Protein 4OU0 (pdb70)

GO terms:
  GO:0000785 chromatin (C, IDA)
  GO:0035861 site of double-strand break (C, IDA)
  GO:0034502 protein localization to chromosome (P, IDA)
  GO:0000781 chromosome, telomeric region (C, IDA)
  GO:0005634 nucleus (C, IDA)
  GO:0016605 PML body (C, IDA)
  GO:0003684 damaged DNA binding (F, IDA)
  GO:0003697 single-stranded DNA binding (F, IDA)
  GO:0005662 DNA replication factor A complex (C, IDA)
  GO:0006260 DNA replication (P, IDA)
  GO:0006284 base-excision repair (P, IDA)
  GO:0005634 nucleus (C, EXP)
  GO:0003697 single-stranded DNA binding (F, IC)
  GO:2000001 regulation of DNA damage checkpoint (P, IMP)
  GO:0031571 mitotic G1 DNA damage checkpoint signaling (P, IMP)
  GO:0006260 DNA replication (P, IMP)
  GO:0006289 nucleotide-excision repair (P, IMP)
  GO:0006298 mismatch repair (P, IMP)
  GO:0000723 telomere maintenance (P, IMP)
  GO:0000724 double-strand break repair via homologous recombination (P, IMP)

InterPro domains:
  IPR012340 Nucleic acid-binding, OB-fold [G3DSA:2.40.50.140] (43-174)
  IPR012340 Nucleic acid-binding, OB-fold [SSF50249] (45-171)
  IPR014646 Replication factor A protein 2 [PIRSF036949] (8-267)
  IPR014892 Replication protein A, C-terminal [PF08784] (166-262)
  IPR036388 Winged helix-like DNA-binding domain superfamily [G3DSA:1.10.10.10] (200-270)
  IPR036390 Winged helix DNA-binding domain superfamily [SSF46785] (203-269)
  IPR040260 Replication factor A protein-like [PTHR13989] (41-264)

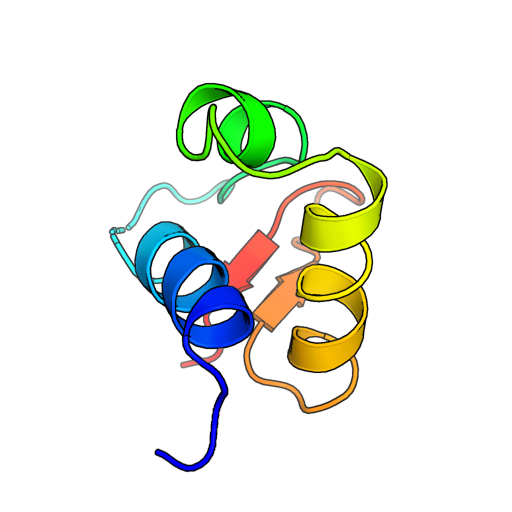Secondary structure (DSSP, 8-state):
----HHHHHHHHHHH---TT-EEHHHHHHH-TTS-HHHHH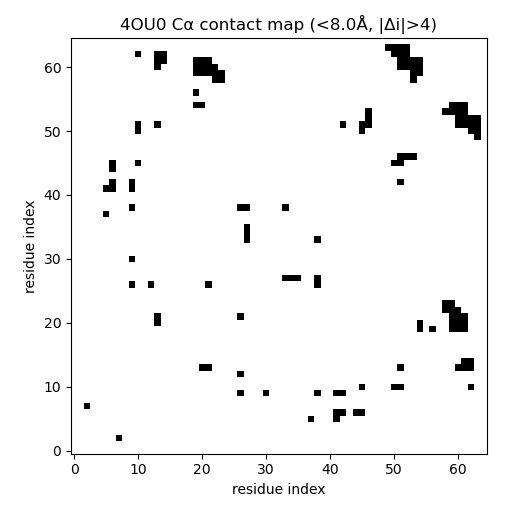HHHHHHHHHTSEEE-SSTTEEEE--

B-factor: mean 37.41, std 15.5, range [17.47, 116.66]

Structure (mmCIF, N/CA/C/O backbone):
data_4OU0
#
_entry.id   4OU0
#
_cell.length_a   69.556
_cell.length_b   69.556
_cell.length_c   23.567
_cell.angle_alpha   90.00
_cell.angle_beta   90.00
_cell.angle_gamma   120.00
#
_symmetry.space_group_name_H-M   'P 65'
#
loop_
_entity.id
_entity.type
_entity.pdbx_description
1 polymer 'Replication protein A 32 kDa subunit'
2 water water
#
loop_
_atom_site.group_PDB
_atom_site.id
_atom_site.type_symbol
_atom_site.label_atom_id
_atom_site.label_alt_id
_atom_site.label_comp_id
_atom_site.label_asym_id
_atom_site.label_entity_id
_atom_site.label_seq_id
_atom_site.pdbx_PDB_ins_code
_atom_site.Cartn_x
_atom_site.Cartn_y
_atom_site.Cartn_z
_atom_site.occupancy
_atom_site.B_iso_or_equiv
_atom_site.auth_seq_id
_atom_site.auth_comp_id
_atom_site.auth_asym_id
_atom_site.auth_atom_id
_atom_site.pdbx_PDB_model_num
ATOM 1 N N . ASN A 1 6 ? 78.680 8.350 11.712 1.00 55.77 203 ASN A N 1
ATOM 2 C CA . ASN A 1 6 ? 78.008 9.359 10.844 1.00 53.67 203 ASN A CA 1
ATOM 3 C C . ASN A 1 6 ? 77.606 8.785 9.486 1.00 51.15 203 ASN A C 1
ATOM 4 O O . ASN A 1 6 ? 77.158 9.516 8.602 1.00 52.37 203 ASN A O 1
ATOM 14 N N . GLY A 1 7 ? 77.773 7.474 9.327 1.00 46.38 204 GLY A N 1
ATOM 15 C CA . GLY A 1 7 ? 77.393 6.792 8.102 1.00 43.54 204 GLY A CA 1
ATOM 16 C C . GLY A 1 7 ? 78.520 6.679 7.093 1.00 40.58 204 GLY A C 1
ATOM 17 O O . GLY A 1 7 ? 78.446 5.880 6.160 1.00 44.65 204 GLY A O 1
ATOM 21 N N . LEU A 1 8 ? 79.567 7.474 7.279 1.00 34.63 205 LEU A N 1
ATOM 22 C CA . LEU A 1 8 ? 80.696 7.473 6.357 1.00 29.91 205 LEU A CA 1
ATOM 23 C C . LEU A 1 8 ? 81.633 6.300 6.618 1.00 28.38 205 LEU A C 1
ATOM 24 O O . LEU A 1 8 ? 81.717 5.792 7.736 1.00 31.88 205 LEU A O 1
ATOM 40 N N . THR A 1 9 ? 82.335 5.873 5.575 1.00 26.84 206 THR A N 1
ATOM 41 C CA . THR A 1 9 ? 83.329 4.819 5.710 1.00 26.94 206 THR A CA 1
ATOM 42 C C . THR A 1 9 ? 84.576 5.376 6.385 1.00 25.25 206 THR A C 1
ATOM 43 O O . THR A 1 9 ? 84.722 6.590 6.533 1.00 25.69 206 THR A O 1
ATOM 54 N N . VAL A 1 10 ? 85.477 4.488 6.787 1.00 26.53 207 VAL A N 1
ATOM 55 C CA . VAL A 1 10 ? 86.725 4.900 7.417 1.00 26.47 207 VAL A CA 1
ATOM 56 C C . VAL A 1 10 ? 87.510 5.820 6.486 1.00 23.37 207 VAL A C 1
ATOM 57 O O . VAL A 1 10 ? 88.019 6.851 6.915 1.00 22.58 207 VAL A O 1
ATOM 70 N N . ALA A 1 11 ? 87.590 5.448 5.212 1.00 22.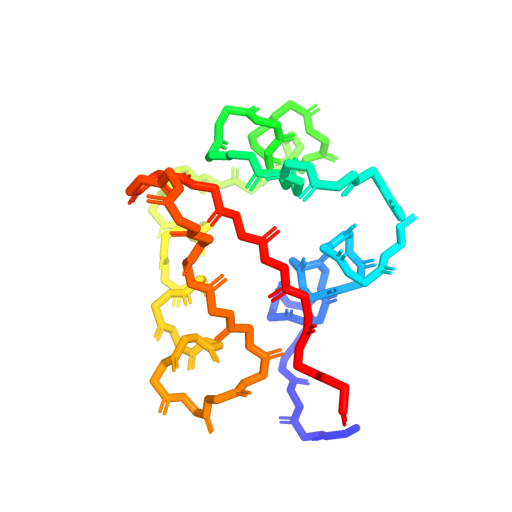95 208 ALA A N 1
ATOM 71 C CA . ALA A 1 11 ? 88.308 6.236 4.215 1.00 20.74 208 ALA A CA 1
ATOM 72 C C . ALA A 1 11 ? 87.706 7.628 4.057 1.00 21.13 208 ALA A C 1
ATOM 73 O O . ALA A 1 11 ? 88.418 8.635 4.036 1.00 20.50 208 ALA A O 1
ATOM 80 N N . GLN A 1 12 ? 86.385 7.677 3.931 1.00 21.49 209 GLN A N 1
ATOM 81 C CA . GLN A 1 12 ? 85.687 8.944 3.780 1.00 20.77 209 GLN A CA 1
ATOM 82 C C . GLN A 1 12 ? 85.890 9.819 5.012 1.00 21.93 209 GLN A C 1
ATOM 83 O O . GLN A 1 12 ? 86.122 11.019 4.895 1.00 21.59 209 GLN A O 1
ATOM 91 N N . ASN A 1 13 ? 85.825 9.210 6.190 1.00 21.98 210 ASN A N 1
ATOM 92 C CA . ASN A 1 13 ? 86.020 9.950 7.429 1.00 23.24 210 ASN A CA 1
ATOM 93 C C . ASN A 1 13 ? 87.452 10.447 7.593 1.00 25.26 210 ASN A C 1
ATOM 94 O O . ASN A 1 13 ? 87.673 11.526 8.138 1.00 25.32 210 ASN A O 1
ATOM 101 N N . GLN A 1 14 ? 88.421 9.667 7.123 1.00 22.74 211 GLN A N 1
ATOM 102 C CA . GLN A 1 14 ? 89.820 10.075 7.201 1.00 23.66 211 GLN A CA 1
ATOM 103 C C . GLN A 1 14 ? 90.031 11.369 6.432 1.00 24.46 211 GLN A C 1
ATOM 104 O O . GLN A 1 14 ? 90.698 12.287 6.905 1.00 25.46 211 GLN A O 1
ATOM 118 N N . VAL A 1 15 ? 89.456 11.431 5.237 1.00 22.61 212 VAL A N 1
ATOM 119 C CA . VAL A 1 15 ? 89.577 12.606 4.387 1.00 21.85 212 VAL A CA 1
ATOM 120 C C . VAL A 1 15 ? 88.791 13.778 4.970 1.00 22.24 212 VAL A C 1
ATOM 121 O O . VAL A 1 15 ? 89.294 14.895 5.039 1.00 22.01 212 VAL A O 1
ATOM 134 N N . LEU A 1 16 ? 87.559 13.518 5.394 1.00 20.81 213 LEU A N 1
ATOM 135 C CA . LEU A 1 16 ? 86.715 14.573 5.937 1.00 21.37 213 LEU A CA 1
ATOM 136 C C . LEU A 1 16 ? 87.308 15.159 7.214 1.00 21.79 213 LEU A C 1
ATOM 137 O O . LEU A 1 16 ? 87.297 16.374 7.402 1.00 23.05 213 LEU A O 1
ATOM 153 N N . ASN A 1 17 ? 87.835 14.299 8.082 1.00 23.18 214 ASN A N 1
ATOM 154 C CA . ASN A 1 17 ? 88.432 14.756 9.335 1.00 23.76 214 ASN A CA 1
ATOM 155 C C . ASN A 1 17 ? 89.611 15.692 9.105 1.00 24.67 214 ASN A C 1
ATOM 156 O O . ASN A 1 17 ? 89.775 16.674 9.825 1.00 28.19 214 ASN A O 1
ATOM 167 N N . LEU A 1 18 ? 90.434 15.386 8.107 1.00 24.21 215 LEU A N 1
ATOM 168 C CA . LEU A 1 18 ? 91.581 16.235 7.796 1.00 23.53 215 LEU A CA 1
ATOM 169 C C . LEU A 1 18 ? 91.130 17.600 7.295 1.00 23.79 215 LEU A C 1
ATOM 170 O O . LEU A 1 18 ? 91.666 18.625 7.703 1.00 27.22 215 LEU A O 1
ATOM 186 N N . ILE A 1 19 ? 90.138 17.604 6.412 1.00 23.16 216 ILE A N 1
ATOM 187 C CA . ILE A 1 19 ? 89.612 18.845 5.862 1.00 23.80 216 ILE A CA 1
ATOM 188 C C . ILE A 1 19 ? 88.955 19.672 6.967 1.00 27.64 216 ILE A C 1
ATOM 189 O O . ILE A 1 19 ? 89.126 20.888 7.025 1.00 31.04 216 ILE A O 1
ATOM 205 N N . LYS A 1 20 ? 88.219 19.002 7.848 1.00 27.09 217 LYS A N 1
ATOM 206 C CA . LYS A 1 20 ? 87.601 19.657 8.997 1.00 30.17 217 LYS A CA 1
ATOM 207 C C . LYS A 1 20 ? 88.648 20.233 9.944 1.00 31.68 217 LYS A C 1
ATOM 208 O O . LYS A 1 20 ? 88.454 21.302 10.519 1.00 35.00 217 LYS A O 1
ATOM 227 N N . ALA A 1 21 ? 89.752 19.510 10.104 1.00 33.70 218 ALA A N 1
ATOM 228 C CA . ALA A 1 21 ? 90.775 19.869 11.079 1.00 34.30 218 ALA A CA 1
ATOM 229 C C . ALA A 1 21 ? 91.647 21.030 10.616 1.00 34.15 218 ALA A C 1
ATOM 230 O O . ALA A 1 21 ? 92.461 21.536 11.385 1.00 36.79 218 ALA A O 1
ATOM 251 N N . PRO A 1 23 ? 91.858 24.814 9.699 1.00 32.75 220 PRO A N 1
ATOM 252 C CA . PRO A 1 23 ? 91.117 26.078 9.783 1.00 33.14 220 PRO A CA 1
ATOM 253 C C . PRO A 1 23 ? 91.662 27.171 8.872 1.00 31.97 220 PRO A C 1
ATOM 254 O O . PRO A 1 23 ? 91.135 28.286 8.872 1.00 35.32 220 PRO A O 1
ATOM 265 N N . ARG A 1 24 ? 92.702 26.863 8.109 1.00 29.50 221 ARG A N 1
ATOM 266 C CA . ARG A 1 24 ? 93.290 27.859 7.226 1.00 27.83 221 ARG A CA 1
ATOM 267 C C . ARG A 1 24 ? 92.280 28.307 6.172 1.00 29.00 221 ARG A C 1
ATOM 268 O O . ARG A 1 24 ? 91.489 27.505 5.687 1.00 31.99 221 ARG A O 1
ATOM 289 N N . PRO A 1 25 ? 92.299 29.600 5.815 1.00 28.68 222 PRO A N 1
ATOM 290 C CA . PRO A 1 25 ? 91.247 30.114 4.932 1.00 32.03 222 PRO A CA 1
ATOM 291 C C . PRO A 1 25 ? 91.258 29.507 3.534 1.00 33.05 222 PRO A C 1
ATOM 292 O O . PRO A 1 25 ? 90.203 29.448 2.905 1.00 38.54 222 PRO A O 1
ATOM 303 N N . GLU A 1 26 ? 92.415 29.057 3.057 1.00 33.17 223 GLU A N 1
ATOM 304 C CA . GLU A 1 26 ? 92.494 28.511 1.707 1.00 34.09 223 GLU A CA 1
ATOM 305 C C . GLU A 1 26 ? 92.102 27.035 1.651 1.00 34.14 223 GLU A C 1
ATOM 306 O O . GLU A 1 26 ? 91.856 26.507 0.574 1.00 38.35 223 GLU A O 1
ATOM 318 N N . GLY A 1 27 ? 92.051 26.378 2.805 1.00 32.56 224 GLY A N 1
ATOM 319 C CA . GLY A 1 27 ? 91.693 24.970 2.864 1.00 30.92 224 GLY A CA 1
ATOM 320 C C . GLY A 1 27 ? 92.842 24.063 2.461 1.00 32.10 224 GLY A C 1
ATOM 321 O O . GLY A 1 27 ? 93.990 24.503 2.402 1.00 34.01 224 GLY A O 1
ATOM 325 N N . LEU A 1 28 ? 92.530 22.798 2.189 1.00 28.13 225 LEU A N 1
ATOM 326 C CA . LEU A 1 28 ? 93.527 21.813 1.778 1.00 29.07 225 LEU A CA 1
ATOM 327 C C . LEU A 1 28 ? 93.363 21.453 0.309 1.00 28.11 225 LEU A C 1
ATOM 328 O O . LEU A 1 28 ? 92.241 21.276 -0.166 1.00 30.65 225 LEU A O 1
ATOM 344 N N . ASN A 1 29 ? 94.481 21.343 -0.406 1.00 29.38 226 ASN A N 1
ATOM 345 C CA . ASN A 1 29 ? 94.454 20.880 -1.791 1.00 31.11 226 ASN A CA 1
ATOM 346 C C . ASN A 1 29 ? 94.725 19.379 -1.844 1.00 27.53 226 ASN A C 1
ATOM 347 O O . ASN A 1 29 ? 94.974 18.753 -0.813 1.00 27.61 226 ASN A O 1
ATOM 358 N N A PHE A 1 30 ? 94.661 18.802 -3.039 0.42 29.51 227 PHE A N 1
ATOM 359 N N B PHE A 1 30 ? 94.688 18.813 -3.043 0.58 30.17 227 PHE A N 1
ATOM 360 C CA A PHE A 1 30 ? 94.864 17.366 -3.206 0.42 30.34 227 PHE A CA 1
ATOM 361 C CA B PHE A 1 30 ? 94.849 17.376 -3.203 0.58 31.09 227 PHE A CA 1
ATOM 362 C C A PHE A 1 30 ? 96.240 16.930 -2.726 0.42 30.68 227 PHE A C 1
ATOM 363 C C B PHE A 1 30 ? 96.241 16.912 -2.777 0.58 31.80 227 PHE A C 1
ATOM 364 O O A PHE A 1 30 ? 96.393 15.856 -2.145 0.42 30.73 227 PHE A O 1
ATOM 365 O O B PHE A 1 30 ? 96.403 15.802 -2.273 0.58 33.59 227 PHE A O 1
ATOM 398 N N . GLN A 1 31 ? 97.243 17.764 -2.972 1.00 31.15 228 GLN A N 1
ATOM 399 C CA . GLN A 1 31 ? 98.604 17.429 -2.580 1.00 30.97 228 GLN A CA 1
ATOM 400 C C . GLN A 1 31 ? 98.710 17.358 -1.060 1.00 30.91 228 GLN A C 1
ATOM 401 O O . GLN A 1 31 ? 99.418 16.508 -0.522 1.00 31.84 228 GLN A O 1
ATOM 416 N N . ASP A 1 32 ? 97.995 18.243 -0.371 1.00 28.34 229 ASP A N 1
ATOM 417 C CA . ASP A 1 32 ? 97.975 18.229 1.086 1.00 28.45 229 ASP A CA 1
ATOM 418 C C . ASP A 1 32 ? 97.384 16.916 1.575 1.00 26.05 229 ASP A C 1
ATOM 419 O O . ASP A 1 32 ? 97.889 16.308 2.519 1.00 28.08 229 ASP A O 1
ATOM 428 N N . LEU A 1 33 ? 96.309 16.482 0.924 1.00 26.45 230 LEU A N 1
ATOM 429 C CA . LEU A 1 33 ? 95.655 15.233 1.290 1.00 22.53 230 LEU A CA 1
ATOM 430 C C . LEU A 1 33 ? 96.600 14.050 1.101 1.00 26.39 230 LEU A C 1
ATOM 431 O O . LEU A 1 33 ? 96.718 13.195 1.979 1.00 28.52 230 LEU A O 1
ATOM 447 N N . LYS A 1 34 ? 97.279 14.014 -0.041 1.00 26.24 231 LYS A N 1
ATOM 448 C CA . LYS A 1 34 ? 98.246 12.962 -0.332 1.00 27.70 231 LYS A CA 1
ATOM 449 C C . LYS A 1 34 ? 99.358 12.937 0.707 1.00 27.52 231 LYS A C 1
ATOM 450 O O . LYS A 1 34 ? 99.771 11.873 1.166 1.00 29.12 231 LYS A O 1
ATOM 469 N N . ASN A 1 35 ? 99.834 14.119 1.081 1.00 28.94 232 ASN A N 1
ATOM 470 C CA . ASN A 1 35 ? 100.941 14.238 2.023 1.00 31.32 232 ASN A CA 1
ATOM 471 C C . ASN A 1 35 ? 100.585 13.743 3.421 1.00 30.97 232 ASN A C 1
ATOM 472 O O . ASN A 1 35 ? 101.439 13.217 4.135 1.00 34.92 232 ASN A O 1
ATOM 483 N N . GLN A 1 36 ? 99.323 13.911 3.805 1.00 29.88 233 GLN A N 1
ATOM 484 C CA . GLN A 1 36 ? 98.880 13.577 5.157 1.00 32.28 233 GLN A CA 1
ATOM 485 C C . GLN A 1 36 ? 98.228 12.196 5.248 1.00 31.54 233 GLN A C 1
ATOM 486 O O . GLN A 1 36 ? 98.1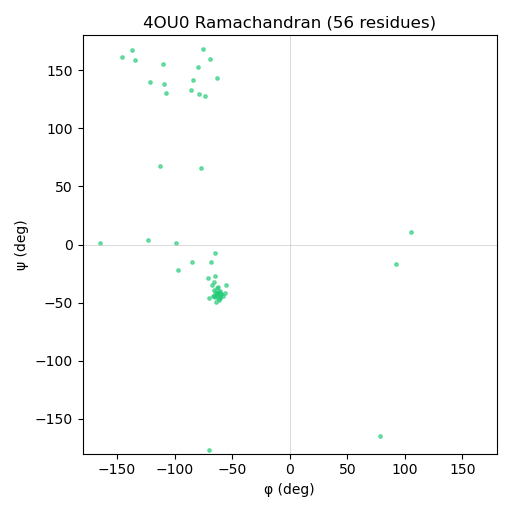66 11.606 6.327 1.00 38.23 233 GLN A O 1
ATOM 500 N N . LEU A 1 37 ? 97.749 11.689 4.114 1.00 27.88 234 LEU A N 1
ATOM 501 C CA . LEU A 1 37 ? 97.170 10.350 4.035 1.00 27.24 234 LEU A CA 1
ATOM 502 C C . LEU A 1 37 ? 98.080 9.480 3.181 1.00 26.25 234 LEU A C 1
ATOM 503 O O . LEU A 1 37 ? 97.709 9.051 2.088 1.00 25.76 234 LEU A O 1
ATOM 519 N N . LYS A 1 38 ? 99.273 9.217 3.702 1.00 28.27 235 LYS A N 1
ATOM 520 C CA . LYS A 1 38 ? 100.333 8.575 2.933 1.00 28.06 235 LYS A CA 1
ATOM 521 C C . LYS A 1 38 ? 100.065 7.119 2.566 1.00 27.75 235 LYS A C 1
ATOM 522 O O . LYS A 1 38 ? 100.748 6.568 1.705 1.00 30.23 235 LYS A O 1
ATOM 541 N N . HIS A 1 39 ? 99.085 6.497 3.216 1.00 27.89 236 HIS A N 1
ATOM 542 C CA . HIS A 1 39 ? 98.757 5.096 2.959 1.00 29.21 236 HIS A CA 1
ATOM 543 C C . HIS A 1 39 ? 97.564 4.949 2.018 1.00 30.10 236 HIS A C 1
ATOM 544 O O . HIS A 1 39 ? 97.142 3.835 1.711 1.00 34.79 236 HIS A O 1
ATOM 557 N N . MET A 1 40 ? 97.032 6.078 1.562 1.00 27.11 237 MET A N 1
ATOM 558 C CA . MET A 1 40 ? 95.882 6.089 0.674 1.00 25.16 237 MET A CA 1
ATOM 559 C C . MET A 1 40 ? 96.311 6.480 -0.733 1.00 26.01 237 MET A C 1
ATOM 560 O O . MET A 1 40 ? 97.013 7.471 -0.924 1.00 27.73 237 MET A O 1
ATOM 574 N N . SER A 1 41 ? 95.884 5.696 -1.716 1.00 28.29 238 SER A N 1
ATOM 575 C CA . SER A 1 41 ? 96.243 5.951 -3.104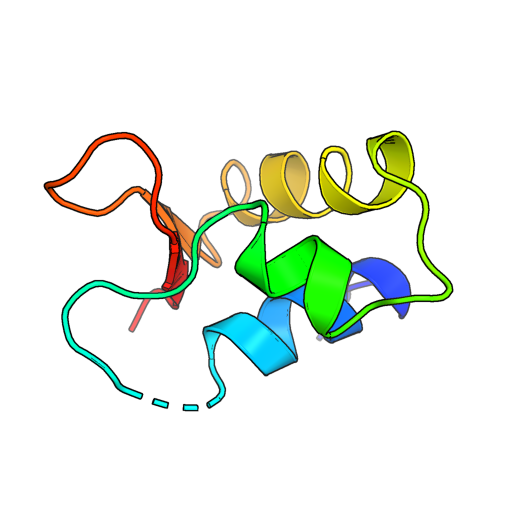 1.00 28.16 238 SER A CA 1
ATOM 576 C C . SER A 1 41 ? 95.573 7.215 -3.626 1.00 27.37 238 SER A C 1
ATOM 577 O O . SER A 1 41 ? 94.569 7.667 -3.079 1.00 25.64 238 SER A O 1
ATOM 585 N N . VAL A 1 42 ? 96.133 7.775 -4.694 1.00 28.08 239 VAL A N 1
ATOM 586 C CA . VAL A 1 42 ? 95.561 8.952 -5.335 1.00 29.02 239 VAL A CA 1
ATOM 587 C C . VAL A 1 42 ? 94.110 8.679 -5.734 1.00 28.28 239 VAL A C 1
ATOM 588 O O . VAL A 1 42 ? 93.240 9.528 -5.554 1.00 28.84 239 VAL A O 1
ATOM 601 N N . SER A 1 43 ? 93.853 7.488 -6.264 1.00 31.07 240 SER A N 1
ATOM 602 C CA . SER A 1 43 ? 92.508 7.118 -6.692 1.00 33.11 240 SER A CA 1
ATOM 603 C C . SER A 1 43 ? 91.543 7.062 -5.511 1.00 32.78 240 SER A C 1
ATOM 604 O O . SER A 1 43 ? 90.409 7.538 -5.603 1.00 33.68 240 SER A O 1
ATOM 612 N N . SER A 1 44 ? 91.993 6.478 -4.405 1.00 28.97 241 SER A N 1
ATOM 613 C CA . SER A 1 44 ? 91.156 6.346 -3.218 1.00 27.82 241 SER A CA 1
ATOM 614 C C . SER A 1 44 ? 90.833 7.710 -2.616 1.00 25.72 241 SER A C 1
ATOM 615 O O . SER A 1 44 ? 89.714 7.946 -2.163 1.00 25.55 241 SER A O 1
ATOM 623 N N . ILE A 1 45 ? 91.813 8.605 -2.611 1.00 24.99 242 ILE A N 1
ATOM 624 C CA . ILE A 1 45 ? 91.600 9.949 -2.095 1.00 21.79 242 ILE A CA 1
ATOM 625 C C . ILE A 1 45 ? 90.593 10.671 -2.984 1.00 23.13 242 ILE A C 1
ATOM 626 O O . ILE A 1 45 ? 89.670 11.317 -2.492 1.00 23.77 242 ILE A O 1
ATOM 642 N N . LYS A 1 46 ? 90.773 10.547 -4.296 1.00 23.43 243 LYS A N 1
ATOM 643 C CA . LYS A 1 46 ? 89.878 11.180 -5.256 1.00 27.24 243 LYS A CA 1
ATOM 644 C C . LYS A 1 46 ? 88.452 10.652 -5.105 1.00 27.69 243 LYS A C 1
ATOM 645 O O . LYS A 1 46 ? 87.491 11.416 -5.179 1.00 26.65 243 LYS A O 1
ATOM 664 N N . GLN A 1 47 ? 88.325 9.345 -4.889 1.00 28.40 244 GLN A N 1
ATOM 665 C CA A GLN A 1 47 ? 87.025 8.712 -4.699 0.56 30.00 244 GLN A CA 1
ATOM 666 C CA B GLN A 1 47 ? 87.016 8.728 -4.707 0.44 29.34 244 GLN A CA 1
ATOM 667 C C . GLN A 1 47 ? 86.322 9.277 -3.470 1.00 28.29 244 GLN A C 1
ATOM 668 O O . GLN A 1 47 ? 85.130 9.581 -3.504 1.00 31.49 244 GLN A O 1
ATOM 695 N N . ALA A 1 48 ? 87.069 9.413 -2.382 1.00 26.14 245 ALA A N 1
ATOM 696 C CA . ALA A 1 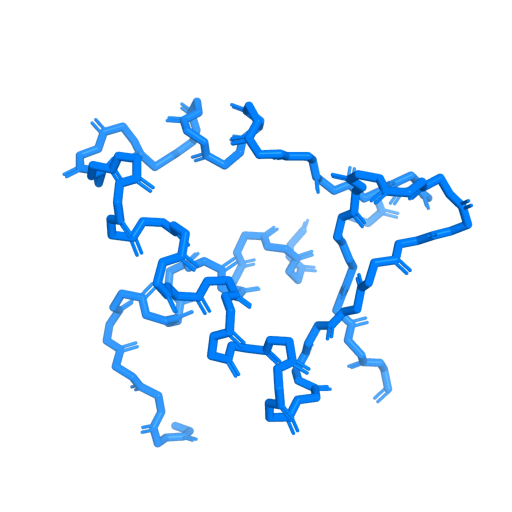48 ? 86.516 9.941 -1.143 1.00 23.76 245 ALA A CA 1
ATOM 697 C C . ALA A 1 48 ? 86.120 11.410 -1.307 1.00 24.16 245 ALA A C 1
ATOM 698 O O . ALA A 1 48 ? 85.039 11.823 -0.880 1.00 22.15 245 ALA A O 1
ATOM 705 N N . VAL A 1 49 ? 86.993 12.193 -1.936 1.00 23.00 246 VAL A N 1
ATOM 706 C CA . VAL A 1 49 ? 86.733 13.614 -2.159 1.00 24.17 246 VAL A CA 1
ATOM 707 C C . VAL A 1 49 ? 85.483 13.823 -3.010 1.00 24.10 246 VAL A C 1
ATOM 708 O O . VAL A 1 49 ? 84.642 14.662 -2.688 1.00 24.37 246 VAL A O 1
ATOM 721 N N . ASP A 1 50 ? 85.374 13.066 -4.098 1.00 25.50 247 ASP A N 1
ATOM 722 C CA . ASP A 1 50 ? 84.228 13.164 -4.994 1.00 27.11 247 ASP A CA 1
ATOM 723 C C . ASP A 1 50 ? 82.931 12.855 -4.254 1.00 25.22 247 ASP A C 1
ATOM 724 O O . ASP A 1 50 ? 81.921 13.532 -4.439 1.00 25.73 247 ASP A O 1
ATOM 733 N N . PHE A 1 51 ? 82.967 11.825 -3.415 1.00 25.69 248 PHE A N 1
ATOM 734 C CA . PHE A 1 51 ? 81.802 11.445 -2.632 1.00 25.06 248 PHE A CA 1
ATOM 735 C C . PHE A 1 51 ? 81.427 12.549 -1.651 1.00 22.56 248 PHE A C 1
ATOM 736 O O . PHE A 1 51 ? 80.271 12.958 -1.581 1.00 22.69 248 PHE A O 1
ATOM 753 N N . LEU A 1 52 ? 82.408 13.032 -0.897 1.00 20.94 249 LEU A N 1
ATOM 754 C CA . LEU A 1 52 ? 82.154 14.063 0.102 1.00 21.92 249 LEU A CA 1
ATOM 755 C C . LEU A 1 52 ? 81.645 15.346 -0.549 1.00 22.58 249 LEU A C 1
ATOM 756 O O . LEU A 1 52 ? 80.780 16.034 -0.001 1.00 21.29 249 LEU A O 1
ATOM 772 N N . SER A 1 53 ? 82.170 15.656 -1.728 1.00 21.54 250 SER A N 1
ATOM 773 C CA . SER A 1 53 ? 81.753 16.845 -2.462 1.00 23.52 250 SER A CA 1
ATOM 774 C C . SER A 1 53 ? 80.307 16.732 -2.935 1.00 26.37 250 SER A C 1
ATOM 775 O O . SER A 1 53 ? 79.510 17.653 -2.755 1.00 28.82 250 SER A O 1
ATOM 783 N N A ASN A 1 54 ? 79.975 15.598 -3.544 0.62 24.88 251 ASN A N 1
ATOM 784 N N B ASN A 1 54 ? 79.976 15.598 -3.546 0.38 25.51 251 ASN A N 1
ATOM 785 C CA A ASN A 1 54 ? 78.625 15.375 -4.045 0.62 25.43 251 ASN A CA 1
ATOM 786 C CA B ASN A 1 54 ? 78.627 15.365 -4.048 0.38 25.63 251 ASN A CA 1
ATOM 787 C C A ASN A 1 54 ? 77.600 15.347 -2.919 0.62 25.11 251 ASN A C 1
ATOM 788 C C B ASN A 1 54 ? 77.601 15.346 -2.921 0.38 25.09 251 ASN A C 1
ATOM 789 O O A ASN A 1 54 ? 76.506 15.887 -3.056 0.62 27.37 251 ASN A O 1
ATOM 790 O O B ASN A 1 54 ? 76.508 15.891 -3.059 0.38 26.35 251 ASN A O 1
ATOM 811 N N . GLU A 1 55 ? 77.960 14.720 -1.805 1.00 24.08 252 GLU A N 1
ATOM 812 C CA . GLU A 1 55 ? 77.070 14.644 -0.651 1.00 24.00 252 GLU A CA 1
ATOM 813 C C . GLU A 1 55 ? 76.878 16.015 -0.012 1.00 23.80 252 GLU A C 1
ATOM 814 O O . GLU A 1 55 ? 75.821 16.303 0.542 1.00 24.33 252 GLU A O 1
ATOM 827 N N . GLY A 1 56 ? 77.916 16.846 -0.083 1.00 23.09 253 GLY A N 1
ATOM 828 C CA . GLY A 1 56 ? 77.874 18.200 0.444 1.00 23.37 253 GLY A CA 1
ATOM 829 C C . GLY A 1 56 ? 78.636 18.391 1.743 1.00 23.43 253 GLY A C 1
ATOM 830 O O . GLY A 1 56 ? 78.512 19.433 2.390 1.00 25.71 253 GLY A O 1
ATOM 834 N N . HIS A 1 57 ? 79.423 17.392 2.129 1.00 22.28 254 HIS A N 1
ATOM 835 C CA . HIS A 1 57 ? 80.225 17.470 3.345 1.00 23.40 254 HIS A CA 1
ATOM 836 C C . HIS A 1 57 ? 81.385 18.446 3.197 1.00 21.63 254 HIS A C 1
ATOM 837 O O . HIS A 1 57 ? 81.848 19.018 4.183 1.00 23.68 254 HIS A O 1
ATOM 850 N N . ILE A 1 58 ? 81.868 18.604 1.968 1.00 21.25 255 ILE A N 1
ATOM 851 C CA . ILE A 1 58 ? 82.956 19.531 1.670 1.00 21.72 255 ILE A CA 1
ATOM 852 C C . ILE A 1 58 ? 82.631 20.277 0.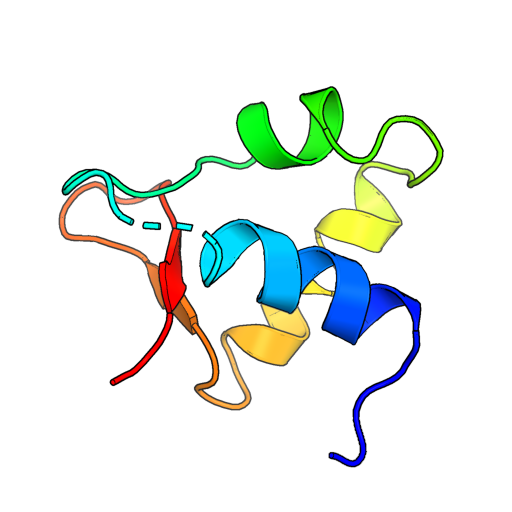386 1.00 22.34 255 ILE A C 1
ATOM 853 O O . ILE A 1 58 ? 81.723 19.890 -0.349 1.00 24.36 255 ILE A O 1
ATOM 869 N N . TYR A 1 59 ? 83.384 21.337 0.116 1.00 24.63 256 TYR A N 1
ATOM 870 C CA . TYR A 1 59 ? 83.224 22.094 -1.118 1.00 28.49 256 TYR A CA 1
ATOM 871 C C . TYR A 1 59 ? 84.566 22.626 -1.581 1.00 28.86 256 TYR A C 1
ATOM 872 O O . TYR A 1 59 ? 85.508 22.708 -0.796 1.00 28.03 256 TYR 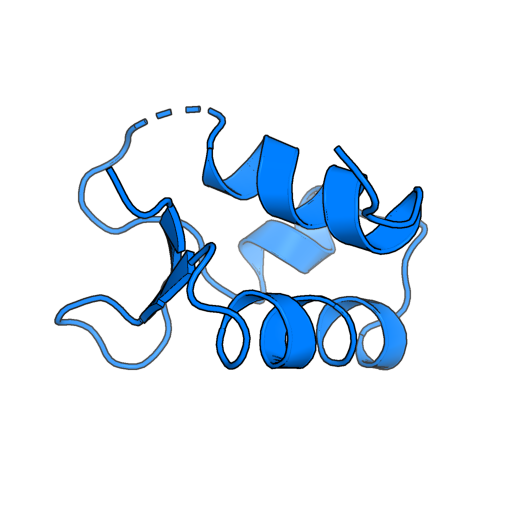A O 1
ATOM 890 N N . SER A 1 60 ? 84.640 22.989 -2.859 1.00 34.08 257 SER A N 1
ATOM 891 C CA . SER A 1 60 ? 85.837 23.603 -3.418 1.00 42.49 257 SER A CA 1
ATOM 892 C C . SER A 1 60 ? 85.805 25.112 -3.182 1.00 50.75 257 SER A C 1
ATOM 893 O O . SER A 1 60 ? 84.789 25.762 -3.426 1.00 48.21 257 SER A O 1
ATOM 901 N N . THR A 1 61 ? 86.919 25.667 -2.710 1.00 63.07 258 THR A N 1
ATOM 902 C CA . THR A 1 61 ? 86.978 27.082 -2.348 1.00 73.16 258 THR A CA 1
ATOM 903 C C . THR A 1 61 ? 86.923 28.000 -3.568 1.00 82.18 258 THR A C 1
ATOM 904 O O . THR A 1 61 ? 86.764 27.539 -4.698 1.00 83.04 258 THR A O 1
ATOM 908 N N . VAL A 1 62 ? 87.040 29.304 -3.319 1.00 88.66 259 VAL A N 1
ATOM 909 C CA . VAL A 1 62 ? 87.087 30.308 -4.381 1.00 93.48 259 VAL A CA 1
ATOM 910 C C . VAL A 1 62 ? 88.217 29.988 -5.355 1.00 96.15 259 VAL A C 1
ATOM 911 O O . VAL A 1 62 ? 88.113 30.245 -6.556 1.00 95.90 259 VAL A O 1
ATOM 915 N N . ASP A 1 63 ? 89.307 29.451 -4.813 1.00 97.22 260 ASP A N 1
ATOM 916 C CA . ASP A 1 63 ? 90.373 28.872 -5.619 1.00 97.11 260 ASP A CA 1
ATOM 917 C C . ASP A 1 63 ? 89.885 27.491 -6.041 1.00 97.54 260 ASP A C 1
ATOM 918 O O . ASP A 1 63 ? 89.448 26.700 -5.205 1.00 97.79 260 ASP A O 1
ATOM 922 N N . ASP A 1 64 ? 89.973 27.199 -7.333 1.00 96.32 261 ASP A N 1
ATOM 923 C CA . ASP A 1 64 ? 89.308 26.035 -7.912 1.00 94.38 261 ASP A CA 1
ATOM 924 C C . ASP A 1 64 ? 89.790 24.659 -7.448 1.00 93.50 261 ASP A C 1
ATOM 925 O O . ASP A 1 64 ? 89.168 23.655 -7.794 1.00 92.21 261 ASP A O 1
ATOM 929 N N . ASP A 1 65 ? 90.867 24.596 -6.665 1.00 94.95 262 ASP A N 1
ATOM 930 C CA . ASP A 1 65 ? 91.477 23.299 -6.345 1.00 95.51 262 ASP A CA 1
ATOM 931 C C . ASP A 1 65 ? 91.600 22.947 -4.857 1.00 86.99 262 ASP A C 1
ATOM 932 O O . ASP A 1 65 ? 92.145 21.894 -4.525 1.00 85.80 262 ASP A O 1
ATOM 936 N N . HIS A 1 66 ? 91.083 23.797 -3.971 1.00 78.83 263 HIS A N 1
ATOM 937 C CA . HIS A 1 66 ? 91.194 23.558 -2.526 1.00 69.03 263 HIS A CA 1
ATOM 938 C C . HIS A 1 66 ? 89.853 23.205 -1.877 1.00 52.68 263 HIS A C 1
ATOM 939 O O . HIS A 1 66 ? 88.805 23.595 -2.378 1.00 55.98 263 HIS A O 1
ATOM 952 N N . PHE A 1 67 ? 89.901 22.496 -0.746 1.00 36.72 264 PHE A N 1
ATOM 953 C CA . PHE A 1 67 ? 88.698 21.963 -0.094 1.00 29.22 264 PHE A CA 1
ATOM 954 C C . PHE A 1 67 ? 88.501 22.443 1.345 1.00 27.62 264 PHE A C 1
ATOM 955 O O . PHE A 1 67 ? 89.456 22.538 2.121 1.00 25.67 264 PHE A O 1
ATOM 972 N N . LYS A 1 68 ? 87.246 22.729 1.688 1.00 26.16 265 LYS A N 1
ATOM 973 C CA . LYS A 1 68 ? 86.867 23.120 3.043 1.00 25.85 265 LYS A CA 1
ATOM 974 C C . LYS A 1 68 ? 85.625 22.356 3.471 1.00 25.39 265 LYS A C 1
ATOM 975 O O . LYS A 1 68 ? 84.872 21.866 2.631 1.00 24.40 265 LYS A O 1
ATOM 994 N N . SER A 1 69 ? 85.415 22.259 4.781 1.00 28.13 266 SER A N 1
ATOM 995 C CA . SER A 1 69 ? 84.262 21.552 5.324 1.00 31.52 266 SER A CA 1
ATOM 996 C C . SER A 1 69 ? 83.045 22.463 5.364 1.00 30.40 266 SER A C 1
ATOM 997 O O . SER A 1 69 ? 83.154 23.651 5.663 1.00 32.84 266 SER A O 1
ATOM 1005 N N . THR A 1 70 ? 81.884 21.894 5.062 1.00 29.47 267 THR A N 1
ATOM 1006 C CA . THR A 1 70 ? 80.637 22.642 5.089 1.00 32.85 267 THR A CA 1
ATOM 1007 C C . THR A 1 70 ? 80.219 22.901 6.530 1.00 42.82 267 THR A C 1
ATOM 1008 O O . THR A 1 70 ? 80.135 21.975 7.339 1.00 46.46 267 THR A O 1
ATOM 1019 N N . ASP A 1 71 ? 79.958 24.167 6.840 1.00 50.21 268 ASP A N 1
ATOM 1020 C CA . ASP A 1 71 ? 79.549 24.575 8.179 1.00 57.49 268 ASP A CA 1
ATOM 1021 C C . ASP A 1 71 ? 78.029 24.580 8.311 1.00 59.15 268 ASP A C 1
ATOM 1022 O O . ASP A 1 71 ? 77.425 23.578 8.694 1.00 60.38 268 ASP A O 1
#

Nearest PDB structures (foldseek):
  4ou0-assembly1_A  TM=1.016E+00  e=1.918E-12  Homo sapiens
  4mqv-assembly1_A  TM=9.496E-01  e=1.402E-09  Homo sapiens
  1dpu-assembly1_A  TM=9.081E-01  e=7.604E-10  Homo sapiens
  4mqv-assembly2_C  TM=9.502E-01  e=2.962E-09  Homo sapiens
  1z1d-assembly1_A  TM=9.040E-01  e=9.325E-10  Homo sapiens

Foldseek 3Di:
DPDDPLLCLLLVQQAVDDPQTAFLVNVCVVCVVADSVSSVVSVVVCPVVQQWHHDVPRGHIHGDD

Sequence (65 aa):
NGLTVAQNQVLNLIKAPRPEGLNFFQDLKNQLKHMSVSSIKQQAVDFLSNNEGHIYSTVDDDHFKSTD

Organism: Homo sapiens (NCBI:txid9606)

CATH classification: 1.10.10.10

Solvent-accessible surface area: 4259 Å² total

Radius of gyration: 10.64 Å; Cα contacts (8 Å, |Δi|>4): 73; chains: 1; bounding box: 24×26×19 Å